Protein AF-A0A482T5G3-F1 (afdb_monomer)

Solvent-accessible surface area (backbone atoms only — not comparable to full-atom values): 5118 Å² total; per-residue (Å²): 142,85,84,79,76,68,69,63,59,54,56,53,57,59,53,58,80,56,34,27,61,83,76,51,53,71,71,43,72,48,81,43,56,29,69,37,44,53,33,76,94,54,77,54,18,21,32,31,71,54,98,86,26,48,24,38,31,37,39,75,94,49,91,65,46,61,72,39,40,30,34,30,30,28,72,42,63,45,65,67,32,32,36,26,36,42,76,44,81,50,133

Sequence (91 aa):
MSAPTANKTEAYRRRKKHDARERLQRAAQYNVVIEEEPCESNSGNAKTPIEQVTTFVIPANFSLYRGQSVRVKIVDVGDSHALALAIAVLD

pLDDT: mean 85.01, std 18.24, range [36.91, 98.25]

Structure (mmCIF, N/CA/C/O backbone):
data_AF-A0A482T5G3-F1
#
_entry.id   AF-A0A482T5G3-F1
#
loop_
_atom_site.group_PDB
_atom_site.id
_atom_site.type_symbol
_atom_site.label_atom_id
_atom_site.label_alt_id
_atom_site.label_comp_id
_atom_site.label_asym_id
_atom_site.label_entity_id
_atom_site.label_seq_id
_atom_site.pdbx_PDB_ins_code
_atom_site.Cartn_x
_atom_site.Cartn_y
_atom_site.Cartn_z
_atom_site.occupancy
_atom_site.B_iso_or_equiv
_atom_site.auth_seq_id
_atom_site.auth_comp_id
_atom_site.auth_asym_id
_atom_site.auth_atom_id
_atom_site.pdbx_PDB_model_num
ATOM 1 N N . MET A 1 1 ? 43.272 -28.503 -7.481 1.00 36.91 1 MET A N 1
ATOM 2 C CA . MET A 1 1 ? 42.883 -27.661 -6.330 1.00 36.91 1 MET A CA 1
ATOM 3 C C . MET A 1 1 ? 41.517 -27.073 -6.644 1.00 36.91 1 MET A C 1
ATOM 5 O O . MET A 1 1 ? 41.441 -26.225 -7.520 1.00 36.91 1 MET A O 1
ATOM 9 N N . SER A 1 2 ? 40.448 -27.566 -6.017 1.00 44.50 2 SER A N 1
ATOM 10 C CA . SER A 1 2 ? 39.075 -27.135 -6.319 1.00 44.50 2 SER A CA 1
ATOM 11 C C . SER A 1 2 ? 38.383 -26.752 -5.017 1.00 44.50 2 SER A C 1
ATOM 13 O O . SER A 1 2 ? 37.982 -27.628 -4.259 1.00 44.50 2 SER A O 1
ATOM 15 N N . ALA A 1 3 ? 38.281 -25.453 -4.737 1.00 49.19 3 ALA A N 1
ATOM 16 C CA . ALA A 1 3 ? 37.455 -24.936 -3.650 1.00 49.19 3 ALA A CA 1
ATOM 17 C C . ALA A 1 3 ? 36.076 -24.569 -4.230 1.00 49.19 3 ALA A C 1
ATOM 19 O O . ALA A 1 3 ? 35.993 -23.644 -5.042 1.00 49.19 3 ALA A O 1
ATOM 20 N N . PRO A 1 4 ? 34.990 -25.278 -3.877 1.00 46.97 4 PRO A N 1
ATOM 21 C CA . PRO A 1 4 ? 33.668 -24.947 -4.377 1.00 46.97 4 PRO A CA 1
ATOM 22 C C . PRO A 1 4 ? 33.068 -23.797 -3.552 1.00 46.97 4 PRO A C 1
ATOM 24 O O . PRO A 1 4 ? 32.854 -23.914 -2.351 1.00 46.97 4 PRO A O 1
ATOM 27 N N . THR A 1 5 ? 32.832 -22.658 -4.209 1.00 52.34 5 THR A N 1
ATOM 28 C CA . THR A 1 5 ? 31.566 -21.887 -4.172 1.00 52.34 5 THR A CA 1
ATOM 29 C C . THR A 1 5 ? 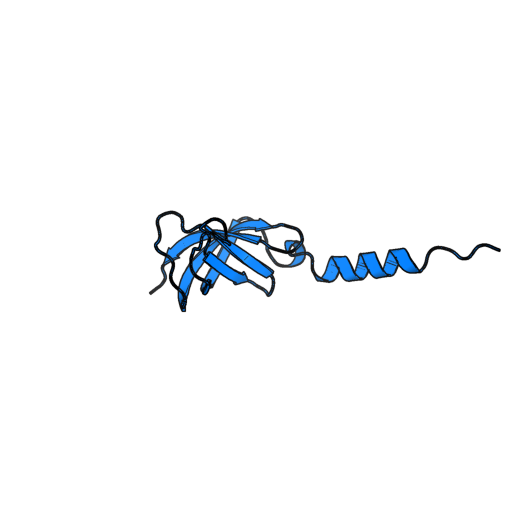30.787 -21.749 -2.844 1.00 52.34 5 THR A C 1
ATOM 31 O O . THR A 1 5 ? 29.562 -21.684 -2.861 1.00 52.34 5 THR A O 1
ATOM 34 N N . ALA A 1 6 ? 31.437 -21.577 -1.691 1.00 48.84 6 ALA A N 1
ATOM 35 C CA . ALA A 1 6 ? 30.731 -21.281 -0.431 1.00 48.84 6 ALA A CA 1
ATOM 36 C C . ALA A 1 6 ? 30.044 -19.890 -0.416 1.00 48.84 6 ALA A C 1
ATOM 38 O O . ALA A 1 6 ? 29.083 -19.667 0.316 1.00 48.84 6 ALA A O 1
ATOM 39 N N . ASN A 1 7 ? 30.488 -18.955 -1.264 1.00 53.03 7 ASN A N 1
ATOM 40 C CA . ASN A 1 7 ? 30.085 -17.545 -1.182 1.00 53.03 7 ASN A CA 1
ATOM 41 C C . ASN A 1 7 ? 28.720 -17.225 -1.844 1.00 53.03 7 ASN A C 1
ATOM 43 O O . ASN A 1 7 ? 28.023 -16.297 -1.443 1.00 53.03 7 ASN A O 1
ATOM 47 N N . LYS A 1 8 ? 28.271 -18.008 -2.838 1.00 50.44 8 LYS A N 1
ATOM 48 C CA . LYS A 1 8 ? 26.972 -17.754 -3.506 1.00 50.44 8 LYS A CA 1
ATOM 49 C C . LYS A 1 8 ? 25.771 -18.171 -2.647 1.00 50.44 8 LYS A C 1
ATOM 51 O O . LYS A 1 8 ? 24.713 -17.549 -2.725 1.00 50.44 8 LYS A O 1
ATOM 56 N N . THR A 1 9 ? 25.935 -19.194 -1.813 1.00 54.34 9 THR A N 1
ATOM 57 C CA . THR A 1 9 ? 24.835 -19.811 -1.059 1.00 54.34 9 THR A CA 1
ATOM 58 C C . THR A 1 9 ? 24.381 -18.953 0.127 1.00 54.34 9 THR A C 1
ATOM 60 O O . THR A 1 9 ? 23.185 -18.877 0.410 1.00 54.34 9 THR A O 1
ATOM 63 N N . GLU A 1 10 ? 25.298 -18.243 0.794 1.00 51.62 10 GLU A N 1
ATOM 64 C CA . GLU A 1 10 ? 24.935 -17.328 1.888 1.00 51.62 10 GLU A CA 1
ATOM 65 C C . GLU A 1 10 ? 24.284 -16.034 1.394 1.00 51.62 10 GLU A C 1
ATOM 67 O O . GLU A 1 10 ? 23.294 -15.587 1.976 1.00 51.62 10 GLU A O 1
ATOM 72 N N . ALA A 1 11 ? 24.785 -15.458 0.297 1.00 52.56 11 ALA A N 1
ATOM 73 C CA . ALA A 1 11 ? 24.188 -14.272 -0.313 1.00 52.56 11 ALA A CA 1
ATOM 74 C C . ALA A 1 11 ? 22.736 -14.533 -0.760 1.00 52.56 11 ALA A C 1
ATOM 76 O O . ALA A 1 11 ? 21.864 -13.685 -0.569 1.00 52.56 11 ALA A O 1
ATOM 77 N N . TYR A 1 12 ? 22.454 -15.735 -1.274 1.00 52.41 12 TYR A N 1
ATOM 78 C CA . TYR A 1 12 ? 21.100 -16.169 -1.626 1.00 52.41 12 TYR A CA 1
ATOM 79 C C . TYR A 1 12 ? 20.182 -16.313 -0.396 1.00 52.41 12 TYR A C 1
ATOM 81 O O . TYR A 1 12 ? 19.049 -15.833 -0.413 1.00 52.41 12 TYR A O 1
ATOM 89 N N . ARG A 1 13 ? 20.6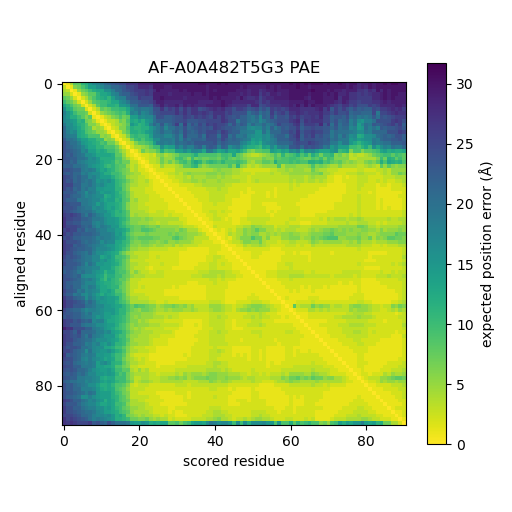72 -16.889 0.714 1.00 50.41 13 ARG A N 1
ATOM 90 C CA . ARG A 1 13 ? 19.899 -16.984 1.972 1.00 50.41 13 ARG A CA 1
ATOM 91 C C . ARG A 1 13 ? 19.631 -15.624 2.621 1.00 50.41 13 ARG A C 1
ATOM 93 O O . ARG A 1 13 ? 18.554 -15.430 3.175 1.00 50.41 13 ARG A O 1
ATOM 100 N N . ARG A 1 14 ? 20.579 -14.680 2.556 1.00 50.09 14 ARG A N 1
ATOM 101 C CA . ARG A 1 14 ? 20.386 -13.318 3.090 1.00 50.09 14 ARG A CA 1
ATOM 102 C C . ARG A 1 14 ? 19.404 -12.498 2.250 1.00 50.09 14 ARG A C 1
ATOM 104 O O . ARG A 1 14 ? 18.635 -11.743 2.831 1.00 50.09 14 ARG A O 1
ATOM 111 N N . ARG A 1 15 ? 19.369 -12.691 0.924 1.00 50.44 15 ARG A N 1
ATOM 112 C CA . ARG A 1 15 ? 18.369 -12.055 0.043 1.00 50.44 15 ARG A CA 1
ATOM 113 C C . ARG A 1 15 ? 16.939 -12.506 0.345 1.00 50.44 15 ARG A C 1
ATOM 115 O O . ARG A 1 15 ? 16.052 -11.666 0.355 1.00 50.44 15 ARG A O 1
ATOM 122 N N . LYS A 1 16 ? 16.727 -13.785 0.679 1.00 50.34 16 LYS A N 1
ATOM 123 C CA . LYS A 1 16 ? 15.397 -14.299 1.055 1.00 50.34 16 LYS A CA 1
ATOM 124 C C . LYS A 1 16 ? 14.779 -13.600 2.272 1.00 50.34 16 LYS A C 1
ATOM 126 O O . LYS A 1 16 ? 13.590 -13.335 2.273 1.00 50.34 16 LYS A O 1
ATOM 131 N N . LYS A 1 17 ? 15.583 -13.221 3.275 1.00 51.16 17 LYS A N 1
ATOM 132 C CA . LYS A 1 17 ? 15.081 -12.589 4.515 1.00 51.16 17 LYS A CA 1
ATOM 133 C C . LYS A 1 17 ? 14.398 -11.225 4.323 1.00 51.16 17 LYS A C 1
ATOM 135 O O . LYS A 1 17 ? 13.734 -10.761 5.251 1.00 51.16 17 LYS A O 1
ATOM 140 N N . HIS A 1 18 ? 14.586 -10.591 3.168 1.00 55.16 18 HIS A N 1
ATOM 141 C CA . HIS A 1 18 ? 14.017 -9.284 2.840 1.00 55.16 18 HIS A CA 1
ATOM 142 C C . HIS A 1 18 ? 12.997 -9.332 1.700 1.00 55.16 18 HIS A C 1
ATOM 144 O O . HIS A 1 18 ? 12.558 -8.270 1.271 1.00 55.16 18 HIS A O 1
ATOM 150 N N . ASP A 1 19 ? 12.615 -10.520 1.220 1.00 69.50 19 ASP A N 1
ATOM 151 C CA . ASP A 1 19 ? 11.615 -10.621 0.162 1.00 69.50 19 ASP A CA 1
ATOM 152 C C . ASP A 1 19 ? 10.248 -10.198 0.715 1.00 69.50 19 ASP A C 1
ATOM 154 O O . ASP A 1 19 ? 9.665 -10.858 1.581 1.00 69.50 19 ASP A O 1
ATOM 158 N N . ALA A 1 20 ? 9.739 -9.069 0.223 1.00 75.38 20 ALA A N 1
ATOM 159 C CA . ALA A 1 20 ? 8.434 -8.554 0.616 1.00 75.38 20 ALA A CA 1
ATOM 160 C C . ALA A 1 20 ? 7.304 -9.565 0.355 1.00 75.38 20 ALA A C 1
ATOM 162 O O . ALA A 1 20 ? 6.294 -9.539 1.059 1.00 75.38 20 ALA A O 1
ATOM 163 N N . ARG A 1 21 ? 7.488 -10.498 -0.593 1.00 78.31 21 ARG A N 1
ATOM 164 C CA . ARG A 1 21 ? 6.517 -11.553 -0.929 1.00 78.31 21 ARG A CA 1
ATOM 165 C C . ARG A 1 21 ? 6.356 -12.616 0.151 1.00 78.31 21 ARG A C 1
ATOM 167 O O . ARG A 1 21 ? 5.361 -13.334 0.136 1.00 78.31 21 ARG A O 1
ATOM 174 N N . GLU A 1 22 ? 7.304 -12.733 1.082 1.00 80.19 22 GLU A N 1
ATOM 175 C CA . GLU A 1 22 ? 7.154 -13.627 2.238 1.00 80.19 22 GLU A CA 1
ATOM 176 C C . GLU A 1 22 ? 6.266 -13.010 3.333 1.00 80.19 22 GLU A C 1
ATOM 178 O O . GLU A 1 22 ? 5.780 -13.737 4.197 1.00 80.19 22 GLU A O 1
ATOM 183 N N . ARG A 1 23 ? 6.042 -11.687 3.298 1.00 82.12 23 ARG A N 1
ATOM 184 C CA . ARG A 1 23 ? 5.309 -10.939 4.336 1.00 82.12 23 ARG A CA 1
ATOM 185 C C . ARG A 1 23 ? 3.956 -10.442 3.851 1.00 82.12 23 ARG A C 1
ATOM 187 O O . ARG A 1 23 ? 2.945 -10.616 4.514 1.00 82.12 23 ARG A O 1
ATOM 194 N N . LEU A 1 24 ? 3.927 -9.865 2.654 1.00 90.81 24 LEU A N 1
ATOM 195 C CA . LEU A 1 24 ? 2.723 -9.283 2.081 1.00 90.81 24 LEU A CA 1
ATOM 196 C C . LEU A 1 24 ? 2.162 -10.169 0.978 1.00 90.81 24 LEU A C 1
ATOM 198 O O . LEU A 1 24 ? 2.886 -10.724 0.152 1.00 90.81 24 LEU A O 1
ATOM 202 N N . GLN A 1 25 ? 0.837 -10.246 0.934 1.00 91.31 25 GLN A N 1
ATOM 203 C CA . GLN A 1 25 ? 0.107 -10.982 -0.089 1.00 91.31 25 GLN A CA 1
ATOM 204 C C . GLN A 1 25 ? -0.753 -10.026 -0.909 1.00 91.31 25 GLN A C 1
ATOM 206 O O . GLN A 1 25 ? -1.405 -9.131 -0.370 1.00 91.31 25 GLN A O 1
ATOM 211 N N . ARG A 1 26 ? -0.791 -10.229 -2.232 1.00 92.69 26 ARG A N 1
ATOM 212 C CA . ARG A 1 26 ? -1.714 -9.492 -3.105 1.00 92.69 26 ARG A CA 1
ATOM 213 C C . ARG A 1 26 ? -3.160 -9.698 -2.643 1.00 92.69 26 ARG A C 1
ATOM 215 O O . ARG A 1 26 ? -3.531 -10.768 -2.176 1.00 92.69 26 ARG A O 1
ATOM 222 N N . ALA A 1 27 ? -3.973 -8.661 -2.812 1.00 95.00 27 ALA A N 1
ATOM 223 C CA . ALA A 1 27 ? -5.361 -8.551 -2.371 1.00 95.00 27 ALA A CA 1
ATOM 224 C C . ALA A 1 27 ? -5.610 -8.542 -0.851 1.00 95.00 27 ALA A C 1
ATOM 226 O O . ALA A 1 27 ? -6.746 -8.255 -0.461 1.00 95.00 27 ALA A O 1
ATOM 227 N N . ALA A 1 28 ? -4.591 -8.765 -0.013 1.00 96.19 28 ALA A N 1
ATOM 228 C CA . ALA A 1 28 ? -4.700 -8.558 1.427 1.00 96.19 28 ALA A CA 1
ATOM 229 C C . ALA A 1 28 ? -4.997 -7.085 1.746 1.00 96.19 28 ALA A C 1
ATOM 231 O O . ALA A 1 28 ? -4.594 -6.180 1.007 1.00 96.19 28 ALA A O 1
ATOM 232 N N . GLN A 1 29 ? -5.725 -6.856 2.837 1.00 97.75 29 GLN A N 1
ATOM 233 C CA . GLN A 1 29 ? -6.095 -5.521 3.295 1.00 97.75 29 GLN A CA 1
ATOM 234 C C . GLN A 1 29 ? -5.466 -5.228 4.647 1.00 97.75 29 GLN A C 1
ATOM 236 O O . GLN A 1 29 ? -5.434 -6.093 5.519 1.00 97.75 29 GLN A O 1
ATOM 241 N N . TYR A 1 30 ? -5.028 -3.988 4.818 1.00 97.75 30 TYR A N 1
ATOM 242 C CA . TYR A 1 30 ? -4.393 -3.514 6.038 1.00 97.75 30 TYR A CA 1
ATOM 243 C C . TYR A 1 30 ? -4.967 -2.154 6.414 1.00 97.75 30 TYR A C 1
ATOM 245 O O . TYR A 1 30 ? -5.228 -1.320 5.546 1.00 97.75 30 TYR A O 1
ATOM 253 N N . ASN A 1 31 ? -5.150 -1.929 7.712 1.00 97.88 31 ASN A N 1
ATOM 254 C CA . ASN A 1 31 ? -5.359 -0.589 8.243 1.00 97.88 31 ASN A CA 1
ATOM 255 C C . ASN A 1 31 ? -3.977 -0.038 8.602 1.00 97.88 31 ASN A C 1
ATOM 257 O O . ASN A 1 31 ? -3.233 -0.682 9.342 1.00 97.88 31 ASN A O 1
ATOM 261 N N . VAL A 1 32 ? -3.625 1.114 8.046 1.00 97.38 32 VAL A N 1
ATOM 262 C CA . VAL A 1 32 ? -2.291 1.712 8.162 1.00 97.38 32 VAL A CA 1
ATOM 263 C C . VAL A 1 32 ? -2.409 3.189 8.488 1.00 97.38 32 VAL A C 1
ATOM 265 O O . VAL A 1 32 ? -3.430 3.811 8.202 1.00 97.38 32 VAL A O 1
ATOM 268 N N . VAL A 1 33 ? -1.344 3.748 9.051 1.00 97.69 33 VAL A N 1
ATOM 269 C CA . VAL A 1 33 ? -1.191 5.192 9.220 1.00 97.69 33 VAL A CA 1
ATOM 270 C C . VAL A 1 33 ? -0.224 5.686 8.155 1.00 97.69 33 VAL A C 1
ATOM 272 O O . VAL A 1 33 ? 0.857 5.120 7.985 1.00 97.69 33 VAL A O 1
ATOM 275 N N . ILE A 1 34 ? -0.605 6.719 7.411 1.00 97.81 34 ILE A N 1
ATOM 276 C CA . ILE A 1 34 ? 0.264 7.311 6.392 1.00 97.81 34 ILE A CA 1
ATOM 277 C C . ILE A 1 34 ? 1.439 8.024 7.071 1.00 97.81 34 ILE A C 1
ATOM 279 O O . ILE A 1 34 ? 1.238 8.902 7.908 1.00 97.81 34 ILE A O 1
ATOM 283 N N . GLU A 1 35 ? 2.673 7.664 6.717 1.00 97.25 35 GLU A N 1
ATOM 284 C CA . GLU A 1 35 ? 3.874 8.290 7.288 1.00 97.25 35 GLU A CA 1
ATOM 285 C C . GLU A 1 35 ? 4.385 9.452 6.439 1.00 97.25 35 GLU A C 1
ATOM 287 O O . GLU A 1 35 ? 4.880 10.441 6.985 1.00 97.25 35 GLU A O 1
ATOM 292 N N . GLU A 1 36 ? 4.240 9.349 5.117 1.00 96.81 36 GLU A N 1
ATOM 293 C CA . GLU A 1 36 ? 4.584 10.402 4.163 1.00 96.81 36 GLU A CA 1
ATOM 294 C C . GLU A 1 36 ? 3.437 10.614 3.172 1.00 96.81 36 GLU A C 1
ATOM 296 O O . GLU A 1 36 ? 2.849 9.661 2.652 1.00 96.81 36 GLU A O 1
ATOM 301 N N . GLU A 1 37 ? 3.138 11.880 2.908 1.00 96.06 37 GLU A N 1
ATOM 302 C CA . GLU A 1 37 ? 2.071 12.310 2.006 1.00 96.06 37 GLU A CA 1
ATOM 303 C C . GLU A 1 37 ? 2.417 12.040 0.535 1.00 96.06 37 GLU A C 1
ATOM 305 O O . GLU A 1 37 ? 3.596 11.888 0.192 1.00 96.06 37 GLU A O 1
ATOM 310 N N . PRO A 1 38 ? 1.410 12.004 -0.356 1.00 95.06 38 PRO A N 1
ATOM 311 C CA . PRO A 1 38 ? 1.631 12.012 -1.793 1.00 95.06 38 PRO A CA 1
ATOM 312 C C . PRO A 1 38 ? 2.537 13.166 -2.223 1.00 95.06 38 PRO A C 1
ATOM 314 O O . PRO A 1 38 ? 2.237 14.334 -1.991 1.00 95.06 38 PRO A O 1
ATOM 317 N N . CYS A 1 39 ? 3.640 12.841 -2.889 1.00 90.81 39 CYS A N 1
ATOM 318 C CA . CYS A 1 39 ? 4.584 13.829 -3.401 1.00 90.81 39 CYS A CA 1
ATOM 319 C C . CYS A 1 39 ? 5.153 13.398 -4.757 1.00 90.81 39 CYS A C 1
ATOM 321 O O . CYS A 1 39 ? 5.122 12.215 -5.114 1.00 90.81 39 CYS A O 1
ATOM 323 N N . GLU A 1 40 ? 5.694 14.350 -5.523 1.00 90.31 40 GLU A N 1
ATOM 324 C CA . GLU A 1 40 ? 6.241 14.076 -6.861 1.00 90.31 40 GLU A CA 1
ATOM 325 C C . GLU A 1 40 ? 7.374 13.040 -6.833 1.00 90.31 40 GLU A C 1
ATOM 327 O O . GLU A 1 40 ? 7.427 12.163 -7.695 1.00 90.31 40 GLU A O 1
ATOM 332 N N . SER A 1 41 ? 8.224 13.052 -5.798 1.00 88.31 41 SER A N 1
ATOM 333 C CA . SER A 1 41 ? 9.312 12.073 -5.646 1.00 88.31 41 SER A CA 1
ATOM 334 C C . SER A 1 41 ? 8.818 10.637 -5.443 1.00 88.31 41 SER A C 1
ATOM 336 O O . SER A 1 41 ? 9.529 9.698 -5.790 1.00 88.31 41 SER A O 1
ATOM 338 N N . ASN A 1 42 ? 7.595 10.458 -4.933 1.00 86.25 42 ASN A N 1
ATOM 339 C CA . ASN A 1 42 ? 6.940 9.156 -4.777 1.00 86.25 42 ASN A CA 1
ATOM 340 C C . ASN A 1 42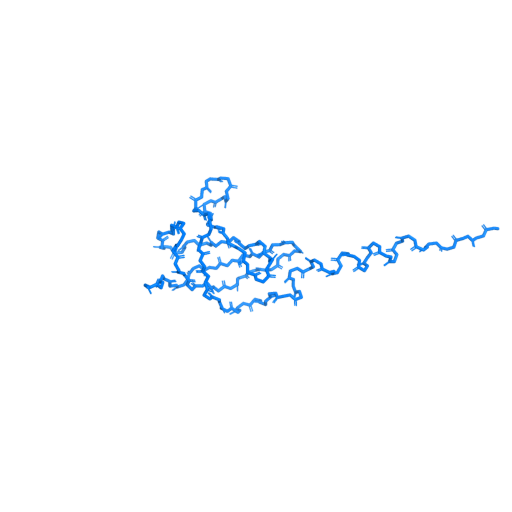 ? 5.956 8.863 -5.926 1.00 86.25 42 ASN A C 1
ATOM 342 O O . ASN A 1 42 ? 5.078 8.009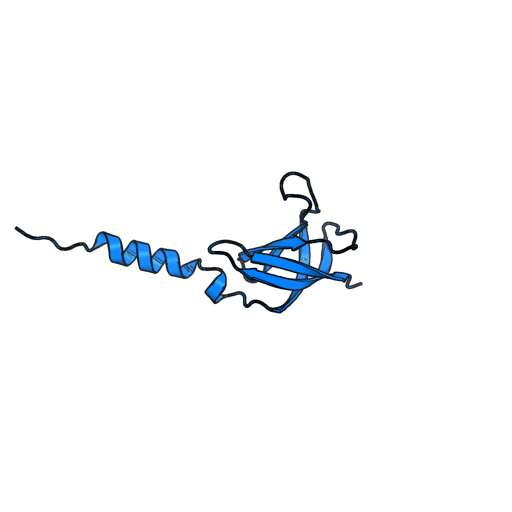 -5.792 1.00 86.25 42 ASN A O 1
ATOM 346 N N . SER A 1 43 ? 6.079 9.570 -7.058 1.00 89.81 43 SER A N 1
ATOM 347 C CA . SER A 1 43 ? 5.160 9.465 -8.203 1.00 89.81 43 SER A CA 1
ATOM 348 C C . SER A 1 43 ? 3.696 9.739 -7.830 1.00 89.81 43 SER A C 1
ATOM 350 O O . SER A 1 43 ? 2.788 9.093 -8.347 1.00 89.81 43 SER A O 1
ATOM 352 N N . GLY A 1 44 ? 3.459 10.660 -6.890 1.00 93.12 44 GLY A N 1
ATOM 353 C CA . GLY A 1 44 ? 2.117 10.994 -6.405 1.00 93.12 44 GLY A CA 1
ATOM 354 C C . GLY A 1 44 ? 1.508 9.961 -5.451 1.00 93.12 44 GLY A C 1
ATOM 355 O O . GLY A 1 44 ? 0.310 10.017 -5.189 1.00 93.12 44 GLY A O 1
ATOM 356 N N . ASN A 1 45 ? 2.306 9.027 -4.922 1.00 96.75 45 ASN A N 1
ATOM 357 C CA . ASN A 1 45 ? 1.857 8.053 -3.928 1.00 96.75 45 ASN A CA 1
ATOM 358 C C . ASN A 1 45 ? 2.238 8.484 -2.512 1.00 96.75 45 ASN A C 1
ATOM 360 O O . ASN A 1 45 ? 3.325 9.019 -2.285 1.00 96.75 45 ASN A O 1
ATOM 364 N N . ALA A 1 46 ? 1.366 8.186 -1.554 1.00 97.19 46 ALA A N 1
ATOM 365 C CA . ALA A 1 46 ? 1.723 8.231 -0.143 1.00 97.19 46 ALA A CA 1
ATOM 366 C C . ALA A 1 46 ? 2.644 7.049 0.205 1.00 97.19 46 ALA A C 1
ATOM 368 O O . ALA A 1 46 ? 2.750 6.082 -0.556 1.00 97.19 46 ALA A O 1
ATOM 369 N N . LYS A 1 47 ? 3.302 7.096 1.362 1.00 97.62 47 LYS A N 1
ATOM 370 C CA . LYS A 1 47 ? 4.197 6.023 1.810 1.00 97.62 47 LYS A CA 1
ATOM 371 C C . LYS A 1 47 ? 3.962 5.677 3.272 1.00 97.62 47 LYS A C 1
ATOM 373 O O . LYS A 1 47 ? 3.731 6.541 4.117 1.00 97.62 47 LYS A O 1
ATOM 378 N N . THR A 1 48 ? 4.012 4.381 3.553 1.00 97.19 48 THR A N 1
ATOM 379 C CA . THR A 1 48 ? 3.898 3.816 4.899 1.00 97.19 48 THR A CA 1
ATOM 380 C C . THR A 1 48 ? 4.520 2.413 4.937 1.00 97.19 48 THR A C 1
ATOM 382 O O . THR A 1 48 ? 4.524 1.717 3.915 1.00 97.19 48 THR A O 1
ATOM 385 N N . PRO A 1 49 ? 5.097 1.965 6.060 1.00 96.31 49 PRO A N 1
ATOM 386 C CA . PRO A 1 49 ? 5.544 0.592 6.222 1.00 96.31 49 PRO A CA 1
ATOM 387 C C . PRO A 1 49 ? 4.372 -0.345 6.559 1.00 96.31 49 PRO A C 1
ATOM 389 O O . PRO A 1 49 ? 3.566 -0.068 7.442 1.00 96.31 49 PRO A O 1
ATOM 392 N N . ILE A 1 50 ? 4.329 -1.517 5.920 1.00 95.50 50 ILE A N 1
ATOM 393 C CA . ILE A 1 50 ? 3.431 -2.624 6.289 1.00 95.50 50 ILE A CA 1
ATOM 394 C C . ILE A 1 50 ? 4.301 -3.846 6.546 1.00 95.50 50 ILE A C 1
ATOM 396 O O . ILE A 1 50 ? 5.063 -4.253 5.676 1.00 95.50 50 ILE A O 1
ATOM 400 N N . GLU A 1 51 ? 4.258 -4.395 7.761 1.00 91.44 51 GLU A N 1
ATOM 401 C CA . GLU A 1 51 ? 5.105 -5.535 8.162 1.00 91.44 51 GLU A CA 1
ATOM 402 C C . GLU A 1 51 ? 6.613 -5.314 7.886 1.00 91.44 51 GLU A C 1
ATOM 404 O O . GLU A 1 51 ? 7.365 -6.229 7.534 1.00 91.44 51 GLU A O 1
ATOM 409 N N . GLN A 1 52 ? 7.072 -4.069 8.082 1.00 89.75 52 GLN A N 1
ATOM 410 C CA . GLN A 1 52 ? 8.436 -3.587 7.798 1.00 89.75 52 GLN A CA 1
ATOM 411 C C . GLN A 1 52 ? 8.813 -3.564 6.301 1.00 89.75 52 GLN A C 1
ATOM 413 O O . GLN A 1 52 ? 9.982 -3.380 5.967 1.00 89.75 52 GLN A O 1
ATOM 418 N N . VAL A 1 53 ? 7.845 -3.725 5.396 1.00 93.50 53 VAL A N 1
ATOM 419 C CA . VAL A 1 53 ? 8.010 -3.516 3.954 1.00 93.50 53 VAL A CA 1
ATOM 420 C C . VAL A 1 53 ? 7.571 -2.098 3.608 1.00 93.50 53 VAL A C 1
ATOM 422 O O . VAL A 1 53 ? 6.449 -1.693 3.918 1.00 93.50 53 VAL A O 1
ATOM 425 N N . THR A 1 54 ? 8.435 -1.339 2.932 1.00 95.50 54 THR A N 1
ATOM 426 C CA . THR A 1 54 ? 8.057 -0.029 2.389 1.00 95.50 54 THR A CA 1
ATOM 427 C C . THR A 1 54 ? 6.912 -0.201 1.397 1.00 95.50 54 THR A C 1
ATOM 429 O O . THR A 1 54 ? 7.061 -0.897 0.395 1.00 95.50 54 THR A O 1
ATOM 432 N N . THR A 1 55 ? 5.773 0.429 1.670 1.00 97.12 55 THR A N 1
ATOM 433 C CA . THR A 1 55 ? 4.586 0.335 0.823 1.00 97.12 55 THR A CA 1
ATOM 434 C C . THR A 1 55 ? 4.208 1.709 0.297 1.00 97.12 55 THR A C 1
ATOM 436 O O . THR A 1 55 ? 4.028 2.657 1.064 1.00 97.12 55 THR A O 1
ATOM 439 N N . PHE A 1 56 ? 4.080 1.807 -1.023 1.00 97.69 56 PHE A N 1
ATOM 440 C CA . PHE A 1 56 ? 3.541 2.985 -1.689 1.00 97.69 56 PHE A CA 1
ATOM 441 C C . PHE A 1 56 ? 2.027 2.842 -1.799 1.00 97.69 56 PHE A C 1
ATOM 443 O O . PHE A 1 56 ? 1.524 1.806 -2.233 1.00 97.69 56 PHE A O 1
ATOM 450 N N . VAL A 1 57 ? 1.299 3.872 -1.385 1.00 98.06 57 VAL A N 1
ATOM 451 C CA . VAL A 1 57 ? -0.160 3.886 -1.340 1.00 98.06 57 VAL A CA 1
ATOM 452 C C . VAL A 1 57 ? -0.679 4.840 -2.406 1.00 98.06 57 VAL A C 1
ATOM 454 O O . VAL A 1 57 ? -0.474 6.052 -2.334 1.00 98.06 57 VAL A O 1
ATOM 457 N N . ILE A 1 58 ? -1.375 4.274 -3.385 1.00 97.81 58 ILE A N 1
ATOM 458 C CA . ILE A 1 58 ? -2.076 5.003 -4.435 1.00 97.81 58 ILE A CA 1
ATOM 459 C C . ILE A 1 58 ? -3.319 5.659 -3.808 1.00 97.81 58 ILE A C 1
ATOM 461 O O . ILE A 1 58 ? -4.161 4.929 -3.273 1.00 97.81 58 ILE A O 1
ATOM 465 N N . PRO A 1 59 ? -3.485 6.993 -3.892 1.00 95.06 59 PRO A N 1
ATOM 466 C CA . PRO A 1 59 ? -4.556 7.708 -3.195 1.00 95.06 59 PRO A CA 1
ATOM 467 C C . PRO A 1 59 ? -5.980 7.383 -3.664 1.00 95.06 59 PRO A C 1
ATOM 469 O O . PRO A 1 59 ? -6.907 7.534 -2.887 1.00 95.06 59 PRO A O 1
ATOM 472 N N . ALA A 1 60 ? -6.178 6.926 -4.906 1.00 90.75 60 ALA A N 1
ATOM 473 C CA . ALA A 1 60 ? -7.469 6.441 -5.424 1.00 90.75 60 ALA A CA 1
ATOM 474 C C . ALA A 1 60 ? -8.685 7.357 -5.137 1.00 90.75 60 ALA A C 1
ATOM 476 O O . ALA A 1 60 ? -9.712 6.900 -4.643 1.00 90.75 60 ALA A O 1
ATOM 477 N N . ASN A 1 61 ? -8.572 8.647 -5.477 1.00 92.50 61 ASN A N 1
ATOM 478 C CA . ASN A 1 61 ? -9.546 9.723 -5.200 1.00 92.50 61 ASN A CA 1
ATOM 479 C C . ASN A 1 61 ? -9.651 10.180 -3.734 1.00 92.50 61 ASN A C 1
ATOM 481 O O . ASN A 1 61 ? -10.451 11.065 -3.439 1.00 92.50 61 ASN A O 1
ATOM 485 N N . PHE A 1 62 ? -8.843 9.637 -2.826 1.00 94.88 62 PHE A N 1
ATOM 486 C CA . PHE A 1 62 ? -8.702 10.164 -1.473 1.00 94.88 62 PHE A CA 1
ATOM 487 C C . PHE A 1 62 ? -7.557 11.178 -1.405 1.00 94.88 62 PHE A C 1
ATOM 489 O O . PHE A 1 62 ? -6.507 10.989 -2.018 1.00 94.88 62 PHE A O 1
ATOM 496 N N . SER A 1 63 ? -7.736 12.237 -0.618 1.00 94.31 63 SER A N 1
ATOM 497 C CA . SER A 1 63 ? -6.628 13.096 -0.195 1.00 94.31 63 SER A CA 1
ATOM 498 C C . SER A 1 63 ? -5.972 12.462 1.026 1.00 94.31 63 SER A C 1
ATOM 500 O O . SER A 1 63 ? -6.598 12.391 2.083 1.00 94.31 63 SER A O 1
ATOM 502 N N . LEU A 1 64 ? -4.746 11.962 0.858 1.00 96.25 64 LEU A N 1
ATOM 503 C CA . LEU A 1 64 ? -4.002 11.281 1.916 1.00 96.25 64 LEU A CA 1
ATOM 504 C C . LEU A 1 64 ? -3.042 12.242 2.619 1.00 96.25 64 LEU A C 1
ATOM 506 O O . LEU A 1 64 ? -2.227 12.878 1.953 1.00 96.25 64 LEU A O 1
ATOM 510 N N . TYR A 1 65 ? -3.101 12.292 3.949 1.00 96.06 65 TYR A N 1
ATOM 511 C CA . TYR A 1 65 ? -2.259 13.164 4.778 1.00 96.06 65 TYR A CA 1
ATOM 512 C C . TYR A 1 65 ? -1.433 12.372 5.785 1.00 96.06 65 TYR A C 1
ATOM 514 O O . TYR A 1 65 ? 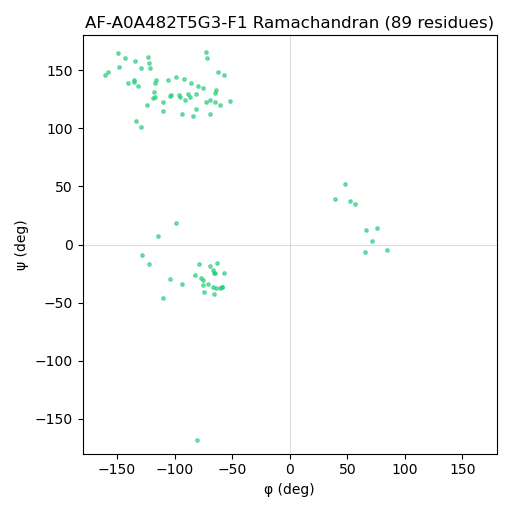-1.807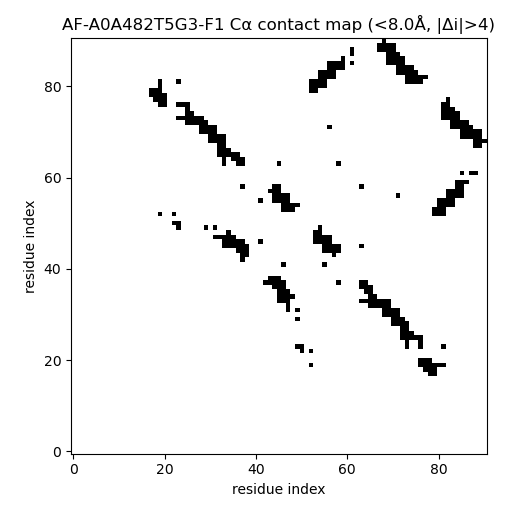 11.271 6.193 1.00 96.06 65 TYR A O 1
ATOM 522 N N . ARG A 1 66 ? -0.316 12.944 6.238 1.00 97.12 66 ARG A N 1
ATOM 523 C CA . ARG A 1 66 ? 0.539 12.310 7.240 1.00 97.12 66 ARG A CA 1
ATOM 524 C C . ARG A 1 66 ? -0.220 12.161 8.557 1.00 97.12 66 ARG A C 1
ATOM 526 O O . ARG A 1 66 ? -0.833 13.104 9.044 1.00 97.12 66 ARG A O 1
ATOM 533 N N . GLY A 1 67 ? -0.141 10.976 9.154 1.00 97.12 67 GLY A N 1
ATOM 534 C CA . GLY A 1 67 ? -0.854 10.625 10.381 1.00 97.12 67 GLY A CA 1
ATOM 535 C C . GLY A 1 67 ? -2.292 10.152 10.158 1.00 97.12 67 GLY A C 1
ATOM 536 O O . GLY A 1 67 ? -2.929 9.722 11.114 1.00 97.12 67 GLY A O 1
ATOM 537 N N . GLN A 1 68 ? -2.803 10.181 8.924 1.00 96.88 68 GLN A N 1
ATOM 538 C CA . GLN A 1 68 ? -4.153 9.717 8.624 1.00 96.88 68 GLN A CA 1
ATOM 539 C C . GLN A 1 68 ? -4.227 8.188 8.627 1.00 96.88 68 GLN A C 1
ATOM 541 O O . GLN A 1 68 ? -3.384 7.515 8.023 1.00 96.88 68 GLN A O 1
ATOM 546 N N . SER A 1 69 ? -5.263 7.649 9.268 1.00 97.81 69 SER A N 1
ATOM 547 C CA . SER A 1 69 ? -5.583 6.224 9.229 1.00 97.81 69 SER A CA 1
ATOM 548 C C . SER A 1 69 ? -6.344 5.892 7.947 1.00 97.81 69 SER A C 1
ATOM 550 O O . SER A 1 69 ? -7.323 6.542 7.588 1.00 97.81 69 SER A O 1
ATOM 552 N N . VAL A 1 70 ? -5.889 4.875 7.223 1.00 97.94 70 VAL A N 1
ATOM 553 C CA . VAL A 1 70 ? -6.423 4.507 5.907 1.00 97.94 70 VAL A CA 1
ATOM 554 C C . VAL A 1 70 ? -6.473 2.990 5.814 1.00 97.94 70 VAL A C 1
ATOM 556 O O . VAL A 1 70 ? -5.548 2.293 6.235 1.00 97.94 70 VAL A O 1
ATOM 559 N N . ARG A 1 71 ? -7.543 2.451 5.233 1.00 98.12 71 ARG A N 1
ATOM 560 C CA . ARG A 1 71 ? -7.571 1.062 4.787 1.00 98.12 71 ARG A CA 1
ATOM 561 C C . ARG A 1 71 ? -7.016 0.974 3.377 1.00 98.12 71 ARG A C 1
ATOM 563 O O . ARG A 1 71 ? -7.507 1.637 2.460 1.00 98.12 71 ARG A O 1
ATOM 570 N N . VAL A 1 72 ? -6.034 0.103 3.200 1.00 98.25 72 VAL A N 1
ATOM 571 C CA . VAL A 1 72 ? -5.369 -0.136 1.922 1.00 98.25 72 VAL A CA 1
ATOM 572 C C . VAL A 1 72 ? -5.494 -1.597 1.512 1.00 98.25 72 VAL A C 1
ATOM 574 O O . VAL A 1 72 ? -5.597 -2.484 2.358 1.00 98.25 72 VAL A O 1
ATOM 577 N N . LYS A 1 73 ? -5.471 -1.856 0.205 1.00 98.19 73 LYS A N 1
ATOM 578 C CA . LYS A 1 73 ? -5.420 -3.199 -0.383 1.00 98.19 73 LYS A CA 1
ATOM 579 C C . LYS A 1 73 ? -4.127 -3.363 -1.167 1.00 98.19 73 LYS A C 1
ATOM 581 O O . LYS A 1 73 ? -3.864 -2.561 -2.059 1.00 98.19 73 LYS A O 1
ATOM 586 N N . ILE A 1 74 ? -3.356 -4.413 -0.895 1.00 97.88 74 ILE A N 1
ATOM 587 C CA . ILE A 1 74 ? -2.142 -4.717 -1.660 1.00 97.88 74 ILE A CA 1
ATOM 588 C C . ILE A 1 74 ? -2.530 -5.068 -3.099 1.00 97.88 74 ILE A C 1
ATOM 590 O O . ILE A 1 74 ? -3.303 -6.001 -3.336 1.00 97.88 74 ILE A O 1
ATOM 594 N N . VAL A 1 75 ? -1.988 -4.331 -4.063 1.00 97.31 75 VAL A N 1
ATOM 595 C CA . VAL A 1 75 ? -2.184 -4.585 -5.498 1.00 97.31 75 VAL A CA 1
ATOM 596 C C . VAL A 1 75 ? -0.952 -5.223 -6.125 1.00 97.31 75 VAL A C 1
ATOM 598 O O . VAL A 1 75 ? -1.094 -6.038 -7.036 1.00 97.31 75 VAL A O 1
ATOM 601 N N . ASP A 1 76 ? 0.238 -4.934 -5.593 1.00 95.81 76 ASP A N 1
ATOM 602 C CA . ASP A 1 76 ? 1.476 -5.559 -6.039 1.00 95.81 76 ASP A CA 1
ATOM 603 C C . ASP A 1 76 ? 2.509 -5.718 -4.915 1.00 95.81 76 ASP A C 1
ATOM 605 O O . ASP A 1 76 ? 2.519 -4.952 -3.953 1.00 95.81 76 ASP A O 1
ATOM 609 N N . VAL A 1 77 ? 3.379 -6.722 -5.046 1.00 93.06 77 VAL A N 1
ATOM 610 C CA . VAL A 1 77 ? 4.480 -7.004 -4.117 1.00 93.06 77 VAL A CA 1
ATOM 611 C C . VAL A 1 77 ? 5.751 -7.267 -4.927 1.00 93.06 77 VAL A C 1
ATOM 613 O O . VAL A 1 77 ? 5.910 -8.312 -5.571 1.00 93.06 77 VAL A O 1
ATOM 616 N N . GLY A 1 78 ? 6.646 -6.282 -4.908 1.00 88.94 78 GLY A N 1
ATOM 617 C CA . GLY A 1 78 ? 7.976 -6.366 -5.496 1.00 88.94 78 GLY A CA 1
ATOM 618 C C . GLY A 1 78 ? 8.956 -7.099 -4.582 1.00 88.94 78 GLY A C 1
ATOM 619 O O . GLY A 1 78 ? 8.569 -7.709 -3.591 1.00 88.94 78 GLY A O 1
ATOM 620 N N . ASP A 1 79 ? 10.244 -7.027 -4.909 1.00 84.56 79 ASP A N 1
ATOM 621 C CA . ASP A 1 79 ? 11.274 -7.724 -4.128 1.00 84.56 79 ASP A CA 1
ATOM 622 C C . ASP A 1 79 ? 11.608 -6.987 -2.811 1.00 84.56 79 ASP A C 1
ATOM 624 O O . ASP A 1 79 ? 11.996 -7.617 -1.833 1.00 84.56 79 ASP A O 1
ATOM 628 N N . SER A 1 80 ? 11.46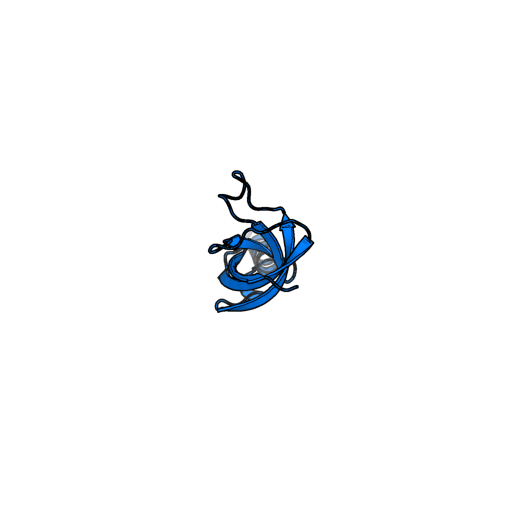1 -5.654 -2.770 1.00 87.38 80 SER A N 1
ATOM 629 C CA . SER A 1 80 ? 11.847 -4.798 -1.628 1.00 87.38 80 SER A CA 1
ATOM 630 C C . SER A 1 80 ? 10.754 -3.846 -1.133 1.00 87.38 80 SER A C 1
ATOM 632 O O . SER A 1 80 ? 10.920 -3.190 -0.105 1.00 87.38 80 SER A O 1
ATOM 634 N N . HIS A 1 81 ? 9.655 -3.739 -1.874 1.00 93.19 81 HIS A N 1
ATOM 635 C CA . HIS A 1 81 ? 8.556 -2.825 -1.596 1.00 93.19 81 HIS A CA 1
ATOM 636 C C . HIS A 1 81 ? 7.239 -3.425 -2.081 1.00 93.19 81 HIS A C 1
ATOM 638 O O . HIS A 1 81 ? 7.223 -4.367 -2.877 1.00 93.19 81 HIS A O 1
ATOM 644 N N . ALA A 1 82 ? 6.134 -2.852 -1.622 1.00 96.50 82 ALA A N 1
ATOM 645 C CA . ALA A 1 82 ? 4.801 -3.184 -2.095 1.00 96.50 82 ALA A CA 1
ATOM 646 C C . ALA A 1 82 ? 4.079 -1.944 -2.621 1.00 96.50 82 ALA A C 1
ATOM 648 O O . ALA A 1 82 ? 4.434 -0.802 -2.320 1.00 96.50 82 ALA A O 1
ATOM 649 N N . LEU A 1 83 ? 3.046 -2.198 -3.413 1.00 97.44 83 LEU A N 1
ATOM 650 C CA . LEU A 1 83 ? 2.117 -1.198 -3.901 1.00 97.44 83 LEU A CA 1
ATOM 651 C C . LEU A 1 83 ? 0.731 -1.539 -3.367 1.00 97.44 83 LEU A C 1
ATOM 653 O O . LEU A 1 83 ? 0.265 -2.678 -3.477 1.00 97.44 83 LEU A O 1
ATOM 657 N N . ALA A 1 84 ? 0.064 -0.545 -2.801 1.00 98.12 84 ALA A N 1
ATOM 658 C CA . ALA A 1 84 ? -1.271 -0.673 -2.255 1.00 98.12 84 ALA A CA 1
ATOM 659 C C . ALA A 1 84 ? -2.188 0.420 -2.802 1.00 98.12 84 ALA A C 1
ATOM 661 O O . ALA A 1 84 ? -1.748 1.509 -3.155 1.00 98.12 84 ALA A O 1
ATOM 662 N N . LEU A 1 85 ? -3.478 0.122 -2.864 1.00 98.00 85 LEU A N 1
ATOM 663 C CA . LEU A 1 85 ? -4.528 1.060 -3.234 1.00 98.00 85 LEU A CA 1
ATOM 664 C C . LEU A 1 85 ? -5.268 1.484 -1.967 1.00 98.00 85 LEU A C 1
ATOM 666 O O . LEU A 1 85 ? -5.717 0.612 -1.218 1.00 98.00 85 LEU A O 1
ATOM 670 N N . ALA A 1 86 ? -5.416 2.786 -1.727 1.00 97.75 86 ALA A N 1
ATOM 671 C CA . ALA A 1 86 ? -6.326 3.274 -0.698 1.00 97.75 86 ALA A CA 1
ATOM 672 C C . ALA A 1 86 ? -7.770 2.927 -1.084 1.00 97.75 86 ALA A C 1
ATOM 674 O O . ALA A 1 86 ? -8.194 3.159 -2.213 1.00 97.75 86 ALA A O 1
ATOM 675 N N . ILE A 1 87 ? -8.520 2.332 -0.156 1.00 97.69 87 ILE A N 1
ATOM 676 C CA . ILE A 1 87 ? -9.916 1.930 -0.389 1.00 97.69 87 ILE A CA 1
ATOM 677 C C . ILE A 1 87 ? -10.896 2.569 0.600 1.00 97.69 87 ILE A C 1
ATOM 679 O O . ILE A 1 87 ? -12.092 2.580 0.325 1.00 97.69 87 ILE A O 1
ATOM 683 N N . ALA A 1 88 ? -10.408 3.101 1.725 1.00 97.38 88 ALA A N 1
ATOM 684 C CA . ALA A 1 88 ? -11.188 3.919 2.653 1.00 97.38 88 ALA A CA 1
ATOM 685 C C . ALA A 1 88 ? -10.268 4.756 3.555 1.00 97.38 88 ALA A C 1
ATOM 687 O O . ALA A 1 88 ? -9.219 4.267 3.968 1.00 97.38 88 ALA A O 1
ATOM 688 N N . VAL A 1 89 ? -10.690 5.966 3.921 1.00 96.69 89 VAL A 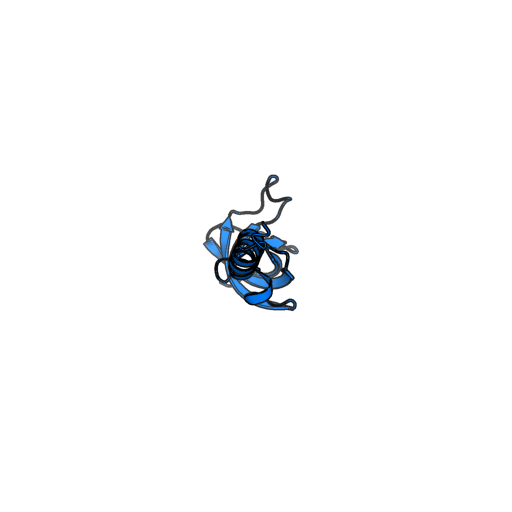N 1
ATOM 689 C CA . VAL A 1 89 ? -10.133 6.713 5.064 1.00 96.69 89 VAL A CA 1
ATOM 690 C C . VAL A 1 89 ? -10.864 6.259 6.329 1.00 96.69 89 VAL A C 1
ATOM 692 O O . VAL A 1 89 ? -12.068 6.008 6.283 1.00 96.69 89 VAL A O 1
ATOM 695 N N . LEU A 1 90 ? -10.130 6.081 7.424 1.00 94.44 90 LEU A N 1
ATOM 696 C CA . LEU A 1 90 ? -10.658 5.656 8.718 1.00 94.44 90 LEU A CA 1
ATOM 697 C C . LEU A 1 90 ? -10.560 6.845 9.681 1.00 94.44 90 LEU A C 1
ATOM 699 O O . LEU A 1 90 ? -9.465 7.382 9.851 1.00 94.44 90 LEU A O 1
ATOM 703 N N . ASP A 1 91 ? -11.694 7.245 10.255 1.00 78.88 91 ASP A N 1
ATOM 704 C CA . ASP A 1 91 ? -11.782 8.302 11.274 1.00 78.88 91 ASP A CA 1
ATOM 705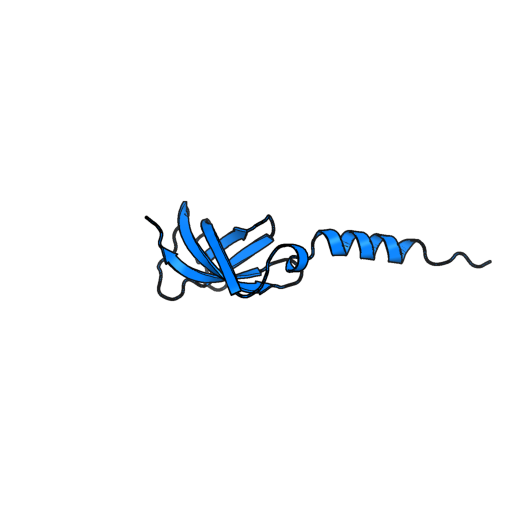 C C . ASP A 1 91 ? -11.180 7.865 12.621 1.00 78.88 91 ASP A C 1
ATOM 707 O O . ASP A 1 91 ? -11.376 6.685 13.011 1.00 78.88 91 ASP A O 1
#

Mean predicted aligned error: 8.75 Å

Foldseek 3Di:
DDDDDPPPVVVVVVLVVQFQCVPDDAFDKDWFFFQAFQDVVLVRWTWDDDVNAIETEDCQPHRHDGRWIFMWGFHAGDRRHTYIYTDGTDD

Nearest PDB structures (foldseek):
  8y39-assembly1_q  TM=6.513E-01  e=1.902E-01  Staphylococcus aureus
  3kf6-assembly1_B  TM=5.458E-01  e=2.153E-01  Schizosaccharomyces pombe
  3k0x-assembly1_A  TM=5.271E-01  e=1.681E-01  Schizosaccharomyces pombe
  6lrd-assembly1_A  TM=4.752E-01  e=1.788E-01  Deinococcus radiodurans
  3jai-assembly1_LL  TM=5.314E-01  e=3.535E-01  Oryctolagus cuniculus

Organism: NCBI:txid60847

Secondary structure (DSSP, 8-state):
-----HHHHHHHHHHHTT-GGGT--TT-EEEEE-SB---GGGTT-EEEEETTEEEEEE-TT----TT-EEEEEEEEE-SSEEEEEEEEEE-

Radius of gyration: 16.96 Å; Cα contacts (8 Å, |Δi|>4): 189; chains: 1; bounding box: 55×42×20 Å